Protein AF-A0A7V9EDI6-F1 (afdb_monomer_lite)

Foldseek 3Di:
DDDDDDDDLPPQPDPPRAQAWDDWDADPQQWIWTWHFNQQPQDWIFIKTARSVWRFIATQDTPDCQAQHPPHDNDQYVGKTKADKDQCCVPPRPQKIKIKIWRQHQPPDPVDGGDMDIDIGGDPDVVVGGPDTHVVPDDDDDDDDPDDDDDD

Radius of gyration: 18.35 Å; chains: 1; bounding box: 38×52×55 Å

pLDDT: mean 88.74, std 17.08, range [34.25, 98.69]

Secondary structure (DSSP, 8-state):
-----------S-SSSPPSSEEEEEE-TTSEEEEEE--TT-SSPPEEEEEETTT--EEEEEE--HHHHSTTSTT---S--EEEEEEE-HHHH-TTEEEEEEE--S--S-TT-SS-EEEEEEE-S-GGGT--B-GGG-S--------------

Sequence (152 aa):
EKGGTLELVLDGSEAPFLNKPDNMTIDRKGNLLIQEDPGNNAQLARIIAFQIDTGDRGVVAEFDRKLFRMGQPGFLTQDEESSGIIDARKLLGQGWFLFDAQVHKPSGNPETVEPGQLLALHVRKFRDVYDIDGAAGEGTGKGKGKGGRRRN

Structure (mmCIF, N/CA/C/O backbone):
data_AF-A0A7V9EDI6-F1
#
_entry.id   AF-A0A7V9EDI6-F1
#
loop_
_atom_site.group_PDB
_atom_site.id
_atom_site.type_symbol
_atom_site.label_atom_id
_atom_site.label_alt_id
_atom_site.label_comp_id
_atom_site.label_asym_id
_atom_site.label_entity_id
_atom_site.label_seq_id
_atom_site.pdbx_PDB_ins_code
_atom_site.Cartn_x
_atom_site.Cartn_y
_atom_site.Cartn_z
_atom_site.occupancy
_atom_site.B_iso_or_equiv
_atom_site.auth_seq_id
_atom_site.auth_comp_id
_atom_site.auth_asym_id
_atom_site.auth_atom_id
_atom_site.pdbx_PDB_model_num
ATOM 1 N N . GLU A 1 1 ? -14.872 27.537 22.354 1.00 59.38 1 GLU A N 1
ATOM 2 C CA . GLU A 1 1 ? -14.818 26.248 21.630 1.00 59.38 1 GLU A CA 1
ATOM 3 C C . GLU A 1 1 ? -14.114 25.220 22.509 1.00 59.38 1 GLU A C 1
ATOM 5 O O . GLU A 1 1 ? -13.257 25.616 23.291 1.00 59.38 1 GLU A O 1
ATOM 10 N N . LYS A 1 2 ? -14.499 23.939 22.453 1.00 74.75 2 LYS A N 1
ATOM 11 C CA . LYS A 1 2 ? -13.715 22.857 23.069 1.00 74.75 2 LYS A CA 1
ATOM 12 C C . LYS A 1 2 ? -12.734 22.400 21.988 1.00 74.75 2 LYS A C 1
ATOM 14 O O . LYS A 1 2 ? -13.199 21.985 20.934 1.00 74.75 2 LYS A O 1
ATOM 19 N N . GLY A 1 3 ? -11.433 22.603 22.195 1.00 88.81 3 GLY A N 1
ATOM 20 C CA . GLY A 1 3 ? -10.395 22.278 21.207 1.00 88.81 3 GLY A CA 1
ATOM 21 C C . GLY A 1 3 ? -10.306 20.781 20.873 1.00 88.81 3 GLY A C 1
ATOM 22 O O . GLY A 1 3 ? -11.145 19.990 21.300 1.00 88.81 3 GLY A O 1
ATOM 23 N N . GLY A 1 4 ? -9.277 20.394 20.116 1.00 89.06 4 GLY A N 1
ATOM 24 C CA . GLY A 1 4 ? -8.980 18.998 19.770 1.00 89.06 4 GLY A CA 1
ATOM 25 C C . GLY A 1 4 ? -7.727 18.464 20.468 1.00 89.06 4 GLY A C 1
ATOM 26 O O . GLY A 1 4 ? -6.910 19.236 20.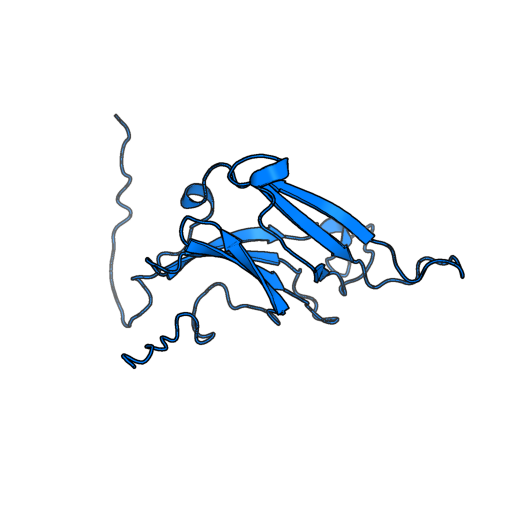967 1.00 89.06 4 GLY A O 1
ATOM 27 N N . THR A 1 5 ? -7.578 17.141 20.481 1.00 91.31 5 THR A N 1
ATOM 28 C CA . THR A 1 5 ? -6.361 16.434 20.903 1.00 91.31 5 THR A CA 1
ATOM 29 C C . THR A 1 5 ? -5.624 15.899 19.678 1.00 91.31 5 THR A C 1
ATOM 31 O O . THR A 1 5 ? -6.260 15.452 18.725 1.00 91.31 5 THR A O 1
ATOM 34 N N . LEU A 1 6 ? -4.292 15.946 19.708 1.00 91.38 6 LEU A N 1
ATOM 35 C CA . LEU A 1 6 ? -3.422 15.299 18.727 1.00 91.38 6 LEU A CA 1
ATOM 36 C C . LEU A 1 6 ? -2.669 14.170 19.429 1.00 91.38 6 LEU A C 1
ATOM 38 O O . LEU A 1 6 ? -2.149 14.374 20.524 1.00 91.38 6 LEU A O 1
ATOM 42 N N . GLU A 1 7 ? -2.614 13.010 18.789 1.00 90.94 7 GLU A N 1
ATOM 43 C CA . GLU A 1 7 ? -1.933 11.816 19.282 1.00 90.94 7 GLU A CA 1
ATOM 44 C C . GLU A 1 7 ? -1.044 11.257 18.169 1.00 90.94 7 GLU A C 1
ATOM 46 O O . GLU A 1 7 ? -1.461 11.190 17.010 1.00 90.94 7 GLU A O 1
ATOM 51 N N . LEU A 1 8 ? 0.194 10.904 18.517 1.00 91.25 8 LEU A N 1
ATOM 52 C CA . LEU A 1 8 ? 1.131 10.251 17.610 1.00 91.25 8 LEU A CA 1
ATOM 53 C C . LEU A 1 8 ? 0.900 8.741 17.685 1.00 91.25 8 LEU A C 1
ATOM 55 O O . LEU A 1 8 ? 1.055 8.160 18.753 1.00 91.25 8 LEU A O 1
ATOM 59 N N . VAL A 1 9 ? 0.534 8.129 16.559 1.00 91.25 9 VAL A N 1
ATOM 60 C CA . VAL A 1 9 ? 0.198 6.692 16.487 1.00 91.25 9 VAL A CA 1
ATOM 61 C C . VAL A 1 9 ? 1.262 5.843 15.787 1.00 91.25 9 VAL A C 1
ATOM 63 O O . VAL A 1 9 ? 1.221 4.623 15.888 1.00 91.25 9 VAL A O 1
ATOM 66 N N . LEU A 1 10 ? 2.187 6.485 15.066 1.00 92.00 10 LEU A N 1
ATOM 67 C CA . LEU A 1 10 ? 3.339 5.871 14.405 1.00 92.00 10 LEU A CA 1
ATOM 68 C C . LEU A 1 10 ? 4.504 6.862 14.452 1.00 92.00 10 LEU A C 1
ATOM 70 O O . LEU A 1 10 ? 4.377 7.965 13.913 1.00 92.00 10 LEU A O 1
ATOM 74 N N . ASP A 1 11 ? 5.616 6.488 15.080 1.00 92.44 11 ASP A N 1
ATOM 75 C CA . ASP A 1 11 ? 6.828 7.320 15.152 1.00 92.44 11 ASP A CA 1
ATOM 76 C C . ASP A 1 11 ? 7.977 6.821 14.256 1.00 92.44 11 ASP A C 1
ATOM 78 O O . ASP A 1 11 ? 8.989 7.508 14.090 1.00 92.44 11 ASP A O 1
ATOM 82 N N . GLY A 1 12 ? 7.797 5.654 13.630 1.00 91.75 12 GLY A N 1
ATOM 83 C CA . GLY A 1 12 ? 8.755 5.028 12.722 1.00 91.75 12 GLY A CA 1
ATOM 84 C C . GLY A 1 12 ? 9.684 4.018 13.398 1.00 91.75 12 GLY A C 1
ATOM 85 O O . GLY A 1 12 ? 10.488 3.382 12.712 1.00 91.75 12 GLY A O 1
ATOM 86 N N . SER A 1 13 ? 9.585 3.836 14.717 1.00 91.38 13 SER A N 1
ATOM 87 C CA . SER A 1 13 ? 10.293 2.783 15.453 1.00 91.38 13 SER A CA 1
ATOM 88 C C . SER A 1 13 ? 9.611 1.414 15.346 1.00 91.38 13 SER A C 1
ATOM 90 O O . SER A 1 13 ? 10.202 0.386 15.694 1.00 91.38 13 SER A O 1
ATOM 92 N N . GLU A 1 14 ? 8.381 1.372 14.839 1.00 91.38 14 GLU A N 1
ATOM 93 C CA . GLU A 1 14 ? 7.553 0.181 14.798 1.00 91.38 14 GLU A CA 1
ATOM 94 C C . GLU A 1 14 ? 7.836 -0.697 13.566 1.00 91.38 14 GLU A C 1
ATOM 96 O O . GLU A 1 14 ? 7.944 -0.232 12.434 1.00 91.38 14 GLU A O 1
ATOM 101 N N . ALA A 1 15 ? 7.882 -2.020 13.759 1.00 92.69 15 ALA A N 1
ATOM 102 C CA . ALA A 1 15 ? 7.881 -2.975 12.644 1.00 92.69 15 ALA A CA 1
ATOM 103 C C . ALA A 1 15 ? 6.469 -3.122 12.031 1.00 92.69 15 ALA A C 1
ATOM 105 O O . ALA A 1 15 ? 5.527 -3.138 12.808 1.00 92.69 15 ALA A O 1
ATOM 106 N N . PRO A 1 16 ? 6.281 -3.335 10.716 1.00 93.69 16 PRO A N 1
ATOM 107 C CA . PRO A 1 16 ? 7.331 -3.308 9.719 1.00 93.69 16 PRO A CA 1
ATOM 108 C C . PRO A 1 16 ? 7.801 -1.868 9.522 1.00 93.69 16 PRO A C 1
ATOM 110 O O . PRO A 1 16 ? 6.977 -0.973 9.363 1.00 93.69 16 PRO A O 1
ATOM 113 N N . PHE A 1 17 ? 9.119 -1.666 9.488 1.00 94.06 17 PHE A N 1
ATOM 114 C CA . PHE A 1 17 ? 9.674 -0.350 9.193 1.00 94.06 17 PHE A CA 1
ATOM 115 C C . PHE A 1 17 ? 9.163 0.099 7.827 1.00 94.06 17 PHE A C 1
ATOM 117 O O . PHE A 1 17 ? 9.297 -0.637 6.838 1.00 94.06 17 PHE A O 1
ATOM 124 N N . LEU A 1 18 ? 8.528 1.266 7.809 1.00 94.12 18 LEU A N 1
ATOM 125 C CA . LEU A 1 18 ? 8.007 1.863 6.592 1.00 94.12 18 LEU A CA 1
ATOM 126 C C . LEU A 1 18 ? 9.180 2.414 5.780 1.00 94.12 18 LEU A C 1
ATOM 128 O O . LEU A 1 18 ? 10.055 3.100 6.308 1.00 94.12 18 LEU A O 1
ATOM 132 N N . ASN A 1 19 ? 9.197 2.109 4.493 1.00 93.31 19 ASN A N 1
ATOM 133 C CA . ASN A 1 19 ? 10.134 2.666 3.536 1.00 93.31 19 ASN A CA 1
ATOM 134 C C . ASN A 1 19 ? 9.418 3.763 2.765 1.00 93.31 19 ASN A C 1
ATOM 136 O O . ASN A 1 19 ? 8.595 3.451 1.913 1.00 93.31 19 ASN A O 1
ATOM 140 N N . LYS A 1 20 ? 9.735 5.025 3.084 1.00 95.12 20 LYS A N 1
ATOM 141 C CA . LYS A 1 20 ? 9.180 6.206 2.403 1.00 95.12 20 LYS A CA 1
ATOM 142 C C . LYS A 1 20 ? 7.642 6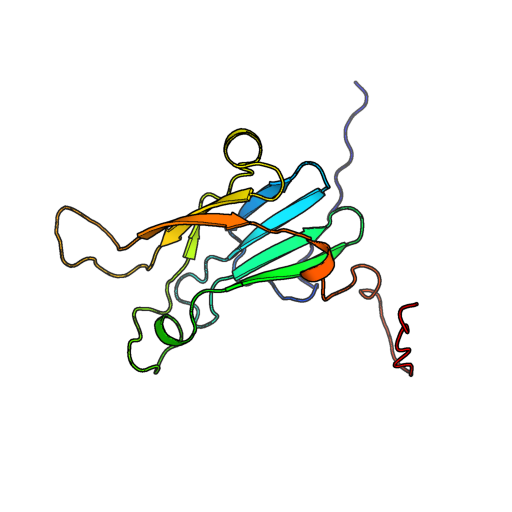.128 2.261 1.00 95.12 20 LYS A C 1
ATOM 144 O O . LYS A 1 20 ? 7.121 6.009 1.154 1.00 95.12 20 LYS A O 1
ATOM 149 N N . PRO A 1 21 ? 6.907 6.127 3.388 1.00 96.06 21 PRO A N 1
ATOM 150 C CA . PRO A 1 21 ? 5.452 6.174 3.335 1.00 96.06 21 PRO A CA 1
ATOM 151 C C . PRO A 1 21 ? 5.010 7.473 2.655 1.00 96.06 21 PRO A C 1
ATOM 153 O O . PRO A 1 21 ? 5.509 8.545 3.003 1.00 96.06 21 PRO A O 1
ATOM 156 N N . ASP A 1 22 ? 4.074 7.369 1.720 1.00 95.69 22 ASP A N 1
ATOM 157 C CA . ASP A 1 22 ? 3.545 8.513 0.980 1.00 95.69 22 ASP A CA 1
ATOM 158 C C . ASP A 1 22 ? 2.023 8.596 1.161 1.00 95.69 22 ASP A C 1
ATOM 160 O O . ASP A 1 22 ? 1.521 9.234 2.093 1.00 95.69 22 ASP A O 1
ATOM 164 N N . ASN A 1 23 ? 1.262 7.921 0.301 1.00 97.88 23 ASN A N 1
ATOM 165 C CA . ASN A 1 23 ? -0.187 8.049 0.279 1.00 97.88 23 ASN A CA 1
ATOM 166 C C . ASN A 1 23 ? -0.870 7.160 1.323 1.00 97.88 23 ASN A C 1
ATOM 168 O O . ASN A 1 23 ? -0.385 6.088 1.692 1.00 97.88 23 ASN A O 1
ATOM 172 N N . MET A 1 24 ? -2.044 7.589 1.791 1.00 97.94 24 MET A N 1
ATOM 173 C CA . MET A 1 24 ? -2.787 6.862 2.816 1.00 97.94 24 MET A CA 1
ATOM 174 C C . MET A 1 24 ? -4.304 7.037 2.704 1.00 97.94 24 MET A C 1
ATOM 176 O O . MET A 1 24 ? -4.806 8.061 2.241 1.00 97.94 24 MET A O 1
ATOM 180 N N . THR A 1 25 ? -5.049 6.054 3.207 1.00 98.50 25 THR A N 1
ATOM 181 C CA . THR A 1 25 ? -6.502 6.148 3.411 1.00 98.50 25 THR A CA 1
ATOM 182 C C . THR A 1 25 ? -6.924 5.414 4.673 1.00 98.50 25 THR A C 1
ATOM 184 O O . THR A 1 25 ? -6.158 4.630 5.223 1.00 98.50 25 THR A O 1
ATOM 187 N N . ILE A 1 26 ? -8.153 5.635 5.132 1.00 98.12 26 ILE A N 1
ATOM 188 C CA . ILE A 1 26 ? -8.706 4.948 6.299 1.00 98.12 26 ILE A CA 1
ATOM 189 C C . ILE A 1 26 ? -10.141 4.502 6.038 1.00 98.12 26 ILE A C 1
ATOM 191 O O . ILE A 1 26 ? -10.945 5.231 5.447 1.00 98.12 26 ILE A O 1
ATOM 195 N N . ASP A 1 27 ? -10.484 3.298 6.490 1.00 97.69 27 ASP A N 1
ATOM 196 C CA . ASP A 1 27 ? -11.862 2.822 6.439 1.00 97.69 27 ASP A CA 1
ATOM 197 C C . ASP A 1 27 ? -12.698 3.296 7.650 1.00 97.69 27 ASP A C 1
ATOM 199 O O . ASP A 1 27 ? -12.251 4.028 8.529 1.00 97.69 27 ASP A O 1
ATOM 203 N N . ARG A 1 28 ? -13.976 2.892 7.712 1.00 96.75 28 ARG A N 1
ATOM 204 C CA . ARG A 1 28 ? -14.876 3.257 8.833 1.00 96.75 28 ARG A CA 1
ATOM 205 C C . ARG A 1 28 ? -14.604 2.510 10.139 1.00 96.75 28 ARG A C 1
ATOM 207 O O . ARG A 1 28 ? -15.290 2.783 11.118 1.00 96.75 28 ARG A O 1
ATOM 214 N N . LYS A 1 29 ? -13.699 1.537 10.128 1.00 96.50 29 LYS A N 1
ATOM 215 C CA . LYS A 1 29 ? -13.352 0.685 11.265 1.00 96.50 29 LYS A CA 1
ATOM 216 C C . LYS A 1 29 ? -11.951 1.001 11.797 1.00 96.50 29 LYS A C 1
ATOM 218 O O . LYS A 1 29 ? -11.442 0.218 12.585 1.00 96.50 29 LYS A O 1
ATOM 223 N N . GLY A 1 30 ? -11.328 2.096 11.356 1.00 97.12 30 GLY A N 1
ATOM 224 C CA . GLY A 1 30 ? -10.008 2.506 11.832 1.00 97.12 30 GLY A CA 1
ATOM 225 C C . GLY A 1 30 ? -8.839 1.773 11.170 1.00 97.12 30 GLY A C 1
ATOM 226 O O . GLY A 1 30 ? -7.708 1.905 11.625 1.00 97.12 30 GLY A O 1
ATOM 227 N N . ASN A 1 31 ? -9.078 1.003 10.102 1.00 98.19 31 ASN A N 1
ATOM 228 C CA . ASN A 1 31 ? -7.989 0.360 9.372 1.00 98.19 31 ASN A CA 1
ATOM 229 C C . ASN A 1 31 ? -7.379 1.393 8.418 1.00 98.19 31 ASN A C 1
ATOM 231 O O . ASN A 1 31 ? -7.984 1.746 7.401 1.00 98.19 31 ASN A O 1
ATOM 235 N N . LEU A 1 32 ? -6.208 1.901 8.787 1.00 98.00 32 LEU A N 1
ATOM 236 C CA . LEU A 1 32 ? -5.387 2.798 7.993 1.00 98.00 32 LEU A CA 1
ATOM 237 C C . LEU A 1 32 ? -4.555 1.986 7.002 1.00 98.00 32 LEU A C 1
ATOM 239 O O . LEU A 1 32 ? -3.903 1.023 7.394 1.00 98.00 32 LEU A O 1
ATOM 243 N N . LEU A 1 33 ? -4.581 2.364 5.729 1.00 98.62 33 LEU A N 1
ATOM 244 C CA . LEU A 1 33 ? -3.765 1.771 4.675 1.00 98.62 33 LEU A CA 1
ATOM 245 C C . LEU A 1 33 ? -2.742 2.807 4.232 1.00 98.62 33 LEU A C 1
ATOM 247 O O . LEU A 1 33 ? -3.120 3.939 3.936 1.00 98.62 33 LEU A O 1
ATOM 251 N N . ILE A 1 34 ? -1.476 2.408 4.191 1.00 98.56 34 ILE A N 1
ATOM 252 C CA . ILE A 1 34 ? -0.325 3.261 3.887 1.00 98.56 34 ILE A CA 1
ATOM 253 C C . ILE A 1 34 ? 0.401 2.662 2.685 1.00 98.56 34 ILE A C 1
ATOM 255 O O . ILE A 1 34 ? 0.709 1.469 2.692 1.00 98.56 34 ILE A O 1
ATOM 259 N N . GLN A 1 35 ? 0.646 3.477 1.666 1.00 98.56 35 GLN A N 1
ATOM 260 C CA . GLN A 1 35 ? 1.401 3.127 0.468 1.00 98.56 35 GLN A CA 1
ATOM 261 C C . GLN A 1 35 ? 2.851 3.587 0.628 1.00 98.56 35 GLN A C 1
ATOM 263 O O . GLN A 1 35 ? 3.114 4.660 1.172 1.00 98.56 35 GLN A O 1
ATOM 268 N N . GLU A 1 36 ? 3.784 2.762 0.170 1.00 97.81 36 GLU A N 1
ATOM 269 C CA . GLU A 1 36 ? 5.204 3.107 0.087 1.00 97.81 36 GLU A CA 1
ATOM 270 C C . GLU A 1 36 ? 5.560 3.568 -1.331 1.00 97.81 36 GLU A C 1
ATOM 272 O O . GLU A 1 36 ? 5.149 2.921 -2.297 1.00 97.81 36 GLU A O 1
ATOM 277 N N . ASP A 1 37 ? 6.361 4.632 -1.425 1.00 95.50 37 ASP A N 1
ATOM 278 C CA . ASP A 1 37 ? 7.068 5.058 -2.640 1.00 95.50 37 ASP A CA 1
ATOM 279 C C . ASP A 1 37 ? 8.570 4.793 -2.431 1.00 95.50 37 ASP A C 1
ATOM 281 O O . ASP A 1 37 ? 9.262 5.562 -1.755 1.00 95.50 37 ASP A O 1
ATOM 285 N N . PRO A 1 38 ? 9.134 3.699 -2.966 1.00 90.31 38 PRO A N 1
ATOM 286 C CA . PRO A 1 38 ? 10.533 3.378 -2.754 1.00 90.31 38 PRO A CA 1
ATOM 287 C C . PRO A 1 38 ? 11.473 4.428 -3.353 1.00 90.31 38 PRO A C 1
ATOM 289 O O . PRO A 1 38 ? 12.617 4.505 -2.888 1.00 90.31 38 PRO A O 1
ATOM 292 N N . GLY A 1 39 ? 11.047 5.249 -4.318 1.00 90.94 39 GLY A N 1
ATOM 293 C CA . GLY A 1 39 ? 11.847 6.261 -5.005 1.00 90.94 39 GLY A CA 1
ATOM 294 C C . GLY A 1 39 ? 13.251 5.754 -5.328 1.00 90.94 39 GLY A C 1
ATOM 295 O O . GLY A 1 39 ? 14.239 6.223 -4.741 1.00 90.94 39 GLY A O 1
ATOM 296 N N . ASN A 1 40 ? 13.313 4.727 -6.173 1.00 91.12 40 ASN A N 1
ATOM 297 C CA . ASN A 1 40 ? 14.507 4.009 -6.613 1.00 91.12 40 ASN A CA 1
ATOM 298 C C . ASN A 1 40 ? 15.300 3.280 -5.495 1.00 91.12 40 ASN A C 1
ATOM 300 O O . ASN A 1 40 ? 16.500 3.021 -5.637 1.00 91.12 40 ASN A O 1
ATOM 304 N N . ASN A 1 41 ? 14.662 2.944 -4.368 1.00 92.62 41 ASN A N 1
ATOM 305 C CA . ASN A 1 41 ? 15.205 2.036 -3.347 1.00 92.62 41 ASN A CA 1
ATOM 306 C C . ASN A 1 41 ? 14.899 0.574 -3.722 1.00 92.62 41 ASN A C 1
ATOM 308 O O . ASN A 1 41 ? 13.792 0.253 -4.115 1.00 92.62 41 ASN A O 1
ATOM 312 N N . ALA A 1 42 ? 15.853 -0.342 -3.536 1.00 92.38 42 ALA A N 1
ATOM 313 C CA . ALA A 1 42 ? 15.710 -1.755 -3.906 1.00 92.38 42 ALA A CA 1
ATOM 314 C C . ALA A 1 42 ? 14.705 -2.563 -3.049 1.00 92.38 42 ALA A C 1
ATOM 316 O O . ALA A 1 42 ? 14.505 -3.757 -3.299 1.00 92.38 42 ALA A O 1
ATOM 317 N N . GLN A 1 43 ? 14.128 -1.966 -2.002 1.00 94.44 43 GLN A N 1
ATOM 318 C CA . GLN A 1 43 ? 13.031 -2.571 -1.252 1.00 94.44 43 GLN A CA 1
ATOM 319 C C . GLN A 1 43 ? 11.727 -2.450 -2.041 1.00 94.44 43 GLN A C 1
ATOM 321 O O . GLN A 1 43 ? 11.349 -1.355 -2.431 1.00 94.44 43 GLN A O 1
ATOM 326 N N . LEU A 1 44 ? 11.012 -3.569 -2.169 1.00 97.00 44 LEU A N 1
ATOM 327 C CA . LEU A 1 44 ? 9.721 -3.603 -2.847 1.00 97.00 44 LEU A CA 1
ATOM 328 C C . LEU A 1 44 ? 8.684 -2.733 -2.149 1.00 97.00 44 LEU A C 1
ATOM 330 O O . LEU A 1 44 ? 8.525 -2.833 -0.926 1.00 97.00 44 LEU A O 1
ATOM 334 N N . ALA A 1 45 ? 7.946 -1.962 -2.942 1.00 97.44 45 ALA A N 1
ATOM 335 C CA . ALA A 1 45 ? 6.823 -1.171 -2.464 1.00 97.44 45 ALA A CA 1
ATOM 336 C C . ALA A 1 45 ? 5.693 -2.061 -1.921 1.00 97.44 45 ALA A C 1
ATOM 338 O O . ALA A 1 45 ? 5.366 -3.124 -2.474 1.00 97.44 45 ALA A O 1
ATOM 339 N N . ARG A 1 46 ? 5.073 -1.617 -0.824 1.00 98.31 46 ARG A N 1
ATOM 340 C CA . ARG A 1 46 ? 3.995 -2.332 -0.131 1.00 98.31 46 ARG A CA 1
ATOM 341 C C . ARG A 1 46 ? 2.809 -1.422 0.148 1.00 98.31 46 ARG A C 1
ATOM 343 O O . ARG A 1 46 ? 2.929 -0.203 0.211 1.00 98.31 46 ARG A O 1
ATOM 350 N N . ILE A 1 47 ? 1.674 -2.064 0.413 1.00 98.62 47 ILE A N 1
ATOM 351 C CA . ILE A 1 47 ? 0.537 -1.460 1.109 1.00 98.62 47 ILE A CA 1
ATOM 352 C C . ILE A 1 47 ? 0.471 -2.081 2.502 1.00 98.62 47 ILE A C 1
ATOM 354 O O . ILE A 1 47 ? 0.280 -3.293 2.638 1.00 98.62 47 ILE A O 1
ATOM 358 N N . ILE A 1 48 ? 0.628 -1.262 3.535 1.00 98.50 48 ILE A N 1
ATOM 359 C CA . ILE A 1 48 ? 0.617 -1.671 4.941 1.00 98.50 48 ILE A CA 1
ATOM 360 C C . ILE A 1 48 ? -0.742 -1.316 5.534 1.00 98.50 48 ILE A C 1
ATOM 362 O O . ILE A 1 48 ? -1.241 -0.220 5.302 1.00 98.50 48 ILE A O 1
ATOM 366 N N . ALA A 1 49 ? -1.337 -2.224 6.309 1.00 98.44 49 ALA A N 1
ATOM 367 C CA . ALA A 1 49 ? -2.484 -1.913 7.151 1.00 98.44 49 ALA A CA 1
ATOM 368 C C . ALA A 1 49 ? -2.036 -1.677 8.594 1.00 98.44 49 ALA A C 1
ATOM 370 O O . ALA A 1 49 ? -1.245 -2.452 9.126 1.00 98.44 49 ALA A O 1
ATOM 371 N N . PHE A 1 50 ? -2.609 -0.662 9.230 1.00 98.00 50 PHE A N 1
ATOM 372 C CA . PHE A 1 50 ? -2.429 -0.296 10.631 1.00 98.00 50 PHE A CA 1
ATOM 373 C C . PHE A 1 50 ? -3.799 -0.042 11.263 1.00 98.00 50 PHE A C 1
ATOM 375 O O . PHE A 1 50 ? -4.627 0.655 10.679 1.00 98.00 50 PHE A O 1
ATOM 382 N N . GLN A 1 51 ? -4.074 -0.620 12.426 1.00 97.81 51 GLN A N 1
ATOM 383 C CA . GLN A 1 51 ? -5.303 -0.372 13.168 1.00 97.81 51 GLN A CA 1
ATOM 384 C C . GLN A 1 51 ? -5.056 0.696 14.232 1.00 97.81 51 GLN A C 1
ATOM 386 O O . GLN A 1 51 ? -4.302 0.469 15.174 1.00 97.81 51 GLN A O 1
ATOM 391 N N . ILE A 1 52 ? -5.718 1.844 14.089 1.00 95.81 52 ILE A N 1
ATOM 392 C CA . ILE A 1 52 ? -5.503 3.017 14.945 1.00 95.81 52 ILE A CA 1
ATOM 393 C C . ILE A 1 52 ? -5.843 2.781 16.423 1.00 95.81 52 ILE A C 1
ATOM 395 O O . ILE A 1 52 ? -5.231 3.409 17.276 1.00 95.81 52 ILE A O 1
ATOM 399 N N . ASP A 1 53 ? -6.775 1.873 16.731 1.00 94.00 53 ASP A N 1
ATOM 400 C CA . ASP A 1 53 ? -7.198 1.628 18.118 1.00 94.00 53 ASP A CA 1
ATOM 401 C C . ASP A 1 53 ? -6.251 0.679 18.870 1.00 94.00 53 ASP A C 1
ATOM 403 O O . ASP A 1 53 ? -6.110 0.770 20.089 1.00 94.00 53 ASP A O 1
ATOM 407 N N . THR A 1 54 ? -5.648 -0.285 18.167 1.00 94.75 54 THR A N 1
ATOM 408 C CA . THR A 1 54 ? -4.866 -1.371 18.789 1.00 94.75 54 THR A CA 1
ATOM 409 C C . THR A 1 54 ? -3.380 -1.309 18.479 1.00 94.75 54 THR A C 1
ATOM 411 O O . THR A 1 54 ? -2.599 -1.953 19.174 1.00 94.75 54 THR A O 1
ATOM 414 N N . GLY A 1 55 ? -2.987 -0.565 17.445 1.00 95.44 55 GLY A N 1
ATOM 415 C CA . GLY A 1 55 ? -1.637 -0.551 16.890 1.00 95.44 55 GLY A CA 1
ATOM 416 C C . GLY A 1 55 ? -1.274 -1.808 16.088 1.00 95.44 55 GLY A C 1
ATOM 417 O O . GLY A 1 55 ? -0.120 -1.954 15.670 1.00 95.44 55 GLY A O 1
ATOM 418 N N . ASP A 1 56 ? -2.223 -2.730 15.888 1.00 97.25 56 ASP A N 1
ATOM 419 C CA . ASP A 1 56 ? -1.993 -3.954 15.122 1.00 97.25 56 ASP A CA 1
ATOM 420 C C . ASP A 1 56 ? -1.741 -3.620 13.654 1.00 97.25 56 ASP A C 1
ATOM 422 O O . ASP A 1 56 ? -2.387 -2.741 13.076 1.00 97.25 56 ASP A O 1
ATOM 426 N N . ARG A 1 57 ? -0.795 -4.317 13.030 1.00 97.75 57 ARG A N 1
ATOM 427 C CA . ARG A 1 57 ? -0.357 -3.986 11.673 1.00 97.75 57 ARG A CA 1
ATOM 428 C C . ARG A 1 57 ? 0.201 -5.176 10.915 1.00 97.75 57 ARG A C 1
ATOM 430 O O . ARG A 1 57 ? 0.507 -6.209 11.502 1.00 97.75 57 ARG A O 1
ATOM 437 N N . GLY A 1 58 ? 0.268 -5.029 9.597 1.00 98.12 58 GLY A N 1
ATOM 438 C CA . GLY A 1 58 ? 0.749 -6.065 8.686 1.00 98.12 58 GLY A CA 1
ATOM 439 C C . GLY A 1 58 ? 0.722 -5.622 7.22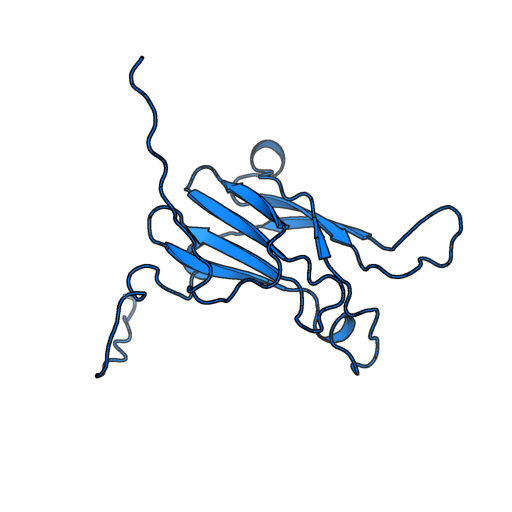4 1.00 98.12 58 GLY A C 1
ATOM 440 O O . GLY A 1 58 ? 0.160 -4.581 6.879 1.00 98.12 58 GLY A O 1
ATOM 441 N N . VAL A 1 59 ? 1.343 -6.411 6.348 1.00 98.31 59 VAL A N 1
ATOM 442 C CA . VAL A 1 59 ? 1.415 -6.122 4.905 1.00 98.31 59 VAL A CA 1
ATOM 443 C C . VAL A 1 59 ? 0.180 -6.676 4.195 1.00 98.31 59 VAL A C 1
ATOM 445 O O . VAL A 1 59 ? -0.094 -7.872 4.249 1.00 98.31 59 VAL A O 1
ATOM 448 N N . VAL A 1 60 ? -0.557 -5.811 3.497 1.00 98.00 60 VAL A N 1
ATOM 449 C CA . VAL A 1 60 ? -1.766 -6.175 2.740 1.00 98.00 60 VAL A CA 1
ATOM 450 C C . VAL A 1 60 ? -1.424 -6.617 1.318 1.00 98.00 60 VAL A C 1
ATOM 452 O O . VAL A 1 60 ? -2.020 -7.562 0.800 1.00 98.00 60 VAL A O 1
ATOM 455 N N . ALA A 1 61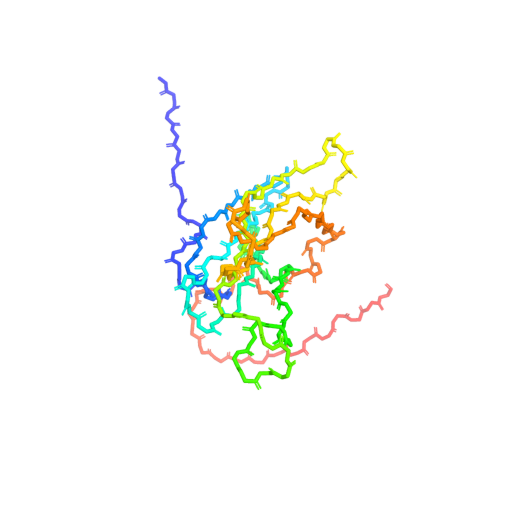 ? -0.488 -5.916 0.680 1.00 97.88 61 ALA A N 1
ATOM 456 C CA . ALA A 1 61 ? -0.039 -6.176 -0.682 1.00 97.88 61 ALA A CA 1
ATOM 457 C C . ALA A 1 61 ? 1.434 -5.769 -0.847 1.00 97.88 61 ALA A C 1
ATOM 459 O O . ALA A 1 61 ? 1.918 -4.884 -0.146 1.00 97.88 61 ALA A O 1
ATOM 460 N N . GLU A 1 62 ? 2.127 -6.414 -1.781 1.00 97.94 62 GLU A N 1
ATOM 461 C CA . GLU A 1 62 ? 3.510 -6.135 -2.189 1.00 97.94 62 GLU A CA 1
ATOM 462 C C . GLU A 1 62 ? 3.583 -6.299 -3.714 1.00 97.94 62 GLU A C 1
ATOM 464 O O . GLU A 1 62 ? 2.887 -7.154 -4.276 1.00 97.94 62 GLU A O 1
ATOM 469 N N . PHE A 1 63 ? 4.414 -5.500 -4.383 1.00 97.44 63 PHE A N 1
ATOM 470 C CA . PHE A 1 63 ? 4.697 -5.682 -5.807 1.00 97.44 63 PHE A CA 1
ATOM 471 C C . PHE A 1 63 ? 5.364 -7.040 -6.100 1.00 97.44 63 PHE A C 1
ATOM 473 O O . PHE A 1 63 ? 6.075 -7.611 -5.271 1.00 97.44 63 PHE A O 1
ATOM 480 N N . ASP A 1 64 ? 5.134 -7.599 -7.297 1.00 96.81 64 ASP A N 1
ATOM 481 C CA . ASP A 1 64 ? 5.654 -8.929 -7.647 1.00 96.81 64 ASP A CA 1
ATOM 482 C C . ASP A 1 64 ? 7.189 -8.932 -7.703 1.00 96.81 64 ASP A C 1
ATOM 484 O O . ASP A 1 64 ? 7.812 -8.404 -8.626 1.00 96.81 64 ASP A O 1
ATOM 488 N N . ARG A 1 65 ? 7.802 -9.637 -6.749 1.00 96.88 65 ARG A N 1
ATOM 489 C CA . ARG A 1 65 ? 9.248 -9.890 -6.676 1.00 96.88 65 ARG A CA 1
ATOM 490 C C . ARG A 1 65 ? 9.878 -10.252 -8.015 1.00 96.88 65 ARG A C 1
ATOM 492 O O . ARG A 1 65 ? 10.996 -9.827 -8.270 1.00 96.88 65 ARG A O 1
ATOM 499 N N . LYS A 1 66 ? 9.216 -11.045 -8.858 1.00 97.12 66 LYS A N 1
ATOM 500 C CA . LYS A 1 66 ? 9.782 -11.486 -10.145 1.00 97.12 66 LYS A CA 1
ATOM 501 C C . LYS A 1 66 ? 9.964 -10.339 -11.136 1.00 97.12 66 LYS A C 1
ATOM 503 O O . LYS A 1 66 ? 10.832 -10.423 -11.997 1.00 97.12 66 LYS A O 1
ATOM 508 N N . LEU A 1 67 ? 9.151 -9.296 -11.011 1.00 96.12 67 LEU A N 1
ATOM 509 C CA . LEU A 1 67 ? 9.154 -8.138 -11.894 1.00 96.12 67 LEU A CA 1
ATOM 510 C C . LEU A 1 67 ? 9.942 -6.967 -11.301 1.00 96.12 67 LEU A C 1
ATOM 512 O O . LEU A 1 67 ? 10.541 -6.215 -12.059 1.00 96.12 67 LEU A O 1
ATOM 516 N N . PHE A 1 68 ? 9.983 -6.837 -9.973 1.00 96.62 68 PHE A N 1
ATOM 517 C CA . PHE A 1 68 ? 10.464 -5.613 -9.319 1.00 96.62 68 PHE A CA 1
ATOM 518 C C . PHE A 1 68 ? 11.716 -5.795 -8.451 1.00 96.62 68 PHE A C 1
ATOM 520 O O . PHE A 1 68 ? 12.343 -4.839 -8.009 1.00 96.62 68 PHE A O 1
ATOM 527 N N . ARG A 1 69 ? 12.178 -7.037 -8.253 1.00 95.81 69 ARG A N 1
ATOM 528 C CA . ARG A 1 69 ? 13.470 -7.288 -7.601 1.00 95.81 69 ARG A CA 1
ATOM 529 C C . ARG A 1 69 ? 14.593 -7.318 -8.633 1.00 95.81 69 ARG A C 1
ATOM 531 O O . ARG A 1 69 ? 14.589 -8.159 -9.536 1.00 95.81 69 ARG A O 1
ATOM 538 N N . MET A 1 70 ? 15.609 -6.476 -8.437 1.00 94.50 70 MET A N 1
ATOM 539 C CA . MET A 1 70 ? 16.796 -6.450 -9.297 1.00 94.50 70 MET A CA 1
ATOM 540 C C . MET A 1 70 ? 17.412 -7.853 -9.458 1.00 94.50 70 MET A C 1
ATOM 542 O O . MET A 1 70 ? 17.557 -8.614 -8.495 1.00 94.50 70 MET A O 1
ATOM 546 N N . GLY A 1 71 ? 17.772 -8.193 -10.697 1.00 94.69 71 GLY A N 1
ATOM 547 C CA . GLY A 1 71 ? 18.412 -9.463 -11.051 1.00 94.69 71 GLY A CA 1
ATOM 548 C C . GLY A 1 71 ? 17.453 -10.629 -11.314 1.00 94.69 71 GLY A C 1
ATOM 549 O O . GLY A 1 71 ? 17.922 -11.727 -11.610 1.00 94.69 71 GLY A O 1
ATOM 550 N N . GLN A 1 72 ? 16.133 -10.432 -11.228 1.00 96.44 72 GLN A N 1
ATOM 551 C CA . GLN A 1 72 ? 15.169 -11.457 -11.636 1.00 96.44 72 GLN A CA 1
ATOM 552 C C . GLN A 1 72 ? 15.013 -11.532 -13.165 1.00 96.44 72 GLN A C 1
ATOM 554 O O . GLN A 1 72 ? 15.050 -10.502 -13.846 1.00 96.44 72 GLN A O 1
ATOM 559 N N . PRO A 1 73 ? 14.789 -12.732 -13.735 1.00 93.75 73 PRO A N 1
ATOM 560 C CA . PRO A 1 73 ? 14.351 -12.855 -15.120 1.00 93.75 73 PRO A CA 1
ATOM 561 C C . PRO A 1 73 ? 13.010 -12.134 -15.309 1.00 93.75 73 PRO A C 1
ATOM 563 O O . PRO A 1 73 ? 12.021 -12.505 -14.682 1.00 93.75 73 PRO A O 1
ATOM 566 N N . GLY A 1 74 ? 12.974 -11.117 -16.173 1.00 91.69 74 GLY A N 1
ATOM 567 C CA . GLY A 1 74 ? 11.780 -10.287 -16.380 1.00 91.69 74 GLY A CA 1
ATOM 568 C C . GLY A 1 74 ? 11.708 -9.028 -15.511 1.00 91.69 74 GLY A C 1
ATOM 569 O O . GLY A 1 74 ? 10.662 -8.387 -15.492 1.00 91.69 74 GLY A O 1
ATOM 570 N N . PHE A 1 75 ? 12.805 -8.661 -14.837 1.00 95.75 75 PHE A N 1
ATOM 571 C CA . PHE A 1 75 ? 12.927 -7.393 -14.116 1.00 95.75 75 PHE A CA 1
ATOM 572 C C . PHE A 1 75 ? 12.519 -6.194 -14.990 1.00 95.75 75 PHE A C 1
ATOM 574 O O . PHE A 1 75 ? 13.007 -6.028 -16.113 1.00 95.75 75 PHE A O 1
ATOM 581 N N . LEU A 1 76 ? 11.618 -5.365 -14.464 1.00 94.31 76 LEU A N 1
ATOM 582 C CA . LEU A 1 76 ? 11.099 -4.165 -15.108 1.00 94.31 76 LEU A CA 1
ATOM 583 C C . LEU A 1 76 ? 11.838 -2.922 -14.619 1.00 94.31 76 LEU A C 1
ATOM 585 O O . LEU A 1 76 ? 12.441 -2.224 -15.434 1.00 94.31 76 LEU A O 1
ATOM 589 N N . THR A 1 77 ? 11.772 -2.672 -13.315 1.00 94.44 77 THR A N 1
ATOM 590 C CA . THR A 1 77 ? 12.414 -1.573 -12.587 1.00 94.44 77 THR A CA 1
ATOM 591 C C . THR A 1 77 ? 12.452 -1.926 -11.095 1.00 94.44 77 THR A C 1
ATOM 593 O O . THR A 1 77 ? 11.834 -2.909 -10.695 1.00 94.44 77 THR A O 1
ATOM 596 N N . GLN A 1 78 ? 13.151 -1.125 -10.296 1.00 95.06 78 GLN A N 1
ATOM 597 C CA . GLN A 1 78 ? 13.068 -1.112 -8.824 1.00 95.06 78 GLN A CA 1
ATOM 598 C C . GLN A 1 78 ? 12.396 0.171 -8.302 1.00 95.06 78 GLN A C 1
ATOM 600 O O . GLN A 1 78 ? 12.583 0.567 -7.155 1.00 95.06 78 GLN A O 1
ATOM 605 N N . ASP A 1 79 ? 11.767 0.899 -9.218 1.00 93.94 79 ASP A N 1
ATOM 606 C CA . ASP A 1 79 ? 11.129 2.186 -8.995 1.00 93.94 79 ASP A CA 1
ATOM 607 C C . ASP A 1 79 ? 9.628 2.023 -9.260 1.00 93.94 79 ASP A C 1
ATOM 609 O O . ASP A 1 79 ? 9.034 2.642 -10.133 1.00 93.94 79 ASP A O 1
ATOM 613 N N . GLU A 1 80 ? 9.035 1.023 -8.617 1.00 95.50 80 GLU A N 1
ATOM 614 C CA . GLU A 1 80 ? 7.598 0.797 -8.633 1.00 95.50 80 GLU A CA 1
ATOM 615 C C . GLU A 1 80 ? 6.936 1.427 -7.422 1.00 95.50 80 GLU A C 1
ATOM 617 O O . GLU A 1 80 ? 7.440 1.310 -6.312 1.00 95.50 80 GLU A O 1
ATOM 622 N N . GLU A 1 81 ? 5.770 2.027 -7.610 1.00 95.31 81 GLU A N 1
ATOM 623 C CA . GLU A 1 81 ? 5.022 2.623 -6.512 1.00 95.31 81 GLU A CA 1
ATOM 624 C C . GLU A 1 81 ? 3.524 2.412 -6.679 1.00 95.31 81 GLU A C 1
ATOM 626 O O . GLU A 1 81 ? 3.013 2.105 -7.761 1.00 95.31 81 GLU A O 1
ATOM 631 N N . SER A 1 82 ? 2.799 2.564 -5.577 1.00 97.00 82 SER A N 1
ATOM 632 C CA . SER A 1 82 ? 1.348 2.669 -5.623 1.00 97.00 82 SER A CA 1
ATOM 633 C C . SER A 1 82 ? 0.922 4.022 -5.085 1.00 97.00 82 SER A C 1
ATOM 635 O O . SER A 1 82 ? 1.428 4.438 -4.047 1.00 97.00 82 SER A O 1
ATOM 637 N N . SER A 1 83 ? -0.055 4.648 -5.733 1.00 96.38 83 SER A N 1
ATOM 638 C CA . SER A 1 83 ? -0.521 5.988 -5.394 1.00 96.38 83 SER A CA 1
ATOM 639 C C . SER A 1 83 ? -2.049 6.038 -5.246 1.00 96.38 83 SER A C 1
ATOM 641 O O . SER A 1 83 ? -2.766 5.074 -5.545 1.00 96.38 83 SER A O 1
ATOM 643 N N . GLY A 1 84 ? -2.556 7.133 -4.676 1.00 96.56 84 GLY A N 1
ATOM 644 C CA . GLY A 1 84 ? -3.966 7.512 -4.761 1.00 96.56 84 GLY A CA 1
ATOM 645 C C . GLY A 1 84 ? -4.978 6.540 -4.138 1.00 96.56 84 GLY A C 1
ATOM 646 O O . GLY A 1 84 ? -6.071 6.379 -4.686 1.00 96.56 84 GLY A O 1
ATOM 647 N N . ILE A 1 85 ? -4.665 5.884 -3.014 1.00 98.56 85 ILE A N 1
ATOM 648 C CA . ILE A 1 85 ? -5.589 4.918 -2.401 1.00 98.56 85 ILE A CA 1
ATOM 649 C C . ILE A 1 85 ? -6.848 5.557 -1.785 1.00 98.56 85 ILE A C 1
ATOM 651 O O . ILE A 1 85 ? -6.787 6.515 -1.015 1.00 98.56 85 ILE A O 1
ATOM 655 N N . ILE A 1 86 ? -8.019 4.979 -2.075 1.00 98.50 86 ILE A N 1
ATOM 656 C CA . ILE A 1 86 ? -9.323 5.415 -1.550 1.00 98.50 86 ILE A CA 1
ATOM 657 C C . ILE A 1 86 ? -10.181 4.245 -1.049 1.00 98.50 86 ILE A C 1
ATOM 659 O O . ILE A 1 86 ? -10.194 3.165 -1.640 1.00 98.50 86 ILE A O 1
ATOM 663 N N . ASP A 1 87 ? -10.976 4.474 0.006 1.00 98.38 87 ASP A N 1
ATOM 664 C CA . ASP A 1 87 ? -12.046 3.555 0.431 1.00 98.38 87 ASP A CA 1
ATOM 665 C C . ASP A 1 87 ? -13.198 3.557 -0.593 1.00 98.38 87 ASP A C 1
ATOM 667 O O . ASP A 1 87 ? -13.990 4.503 -0.692 1.00 98.38 87 ASP A O 1
ATOM 671 N N . ALA A 1 88 ? -13.321 2.454 -1.333 1.00 98.38 88 ALA A N 1
ATOM 672 C CA . ALA A 1 88 ? -14.283 2.272 -2.413 1.00 98.38 88 ALA A CA 1
ATOM 673 C C . ALA A 1 88 ? -15.597 1.617 -1.955 1.00 98.38 88 ALA A C 1
ATOM 675 O O . ALA A 1 88 ? -16.405 1.190 -2.788 1.00 98.38 88 ALA A O 1
ATOM 676 N N . ARG A 1 89 ? -15.881 1.562 -0.645 1.00 97.75 89 ARG A N 1
ATOM 677 C CA . ARG A 1 89 ? -17.041 0.827 -0.106 1.00 97.75 89 ARG A CA 1
ATOM 678 C C . ARG A 1 89 ? -18.393 1.194 -0.690 1.00 97.75 89 ARG A C 1
ATOM 680 O O . ARG A 1 89 ? -19.285 0.353 -0.734 1.00 97.75 89 ARG A O 1
ATOM 687 N N . LYS A 1 90 ? -18.572 2.457 -1.086 1.00 97.62 90 LYS A N 1
ATOM 688 C CA . LYS A 1 90 ? -19.845 2.946 -1.629 1.00 97.62 90 LYS A CA 1
ATOM 689 C C . LYS A 1 90 ? -20.105 2.422 -3.042 1.00 97.62 90 LYS A C 1
ATOM 691 O O . LYS A 1 90 ? -21.255 2.413 -3.459 1.00 97.62 90 LYS A O 1
ATOM 696 N N . LEU A 1 91 ? -19.052 2.015 -3.751 1.00 97.81 91 LEU A N 1
ATOM 697 C CA . LEU A 1 91 ? -19.110 1.536 -5.128 1.00 97.81 91 LEU A CA 1
ATOM 698 C C . LEU A 1 91 ? -18.993 0.009 -5.196 1.00 97.81 91 LEU A C 1
ATOM 700 O O . LEU A 1 91 ? -19.768 -0.625 -5.900 1.00 97.81 91 LEU A O 1
ATOM 704 N N . LEU A 1 92 ? -18.047 -0.576 -4.452 1.00 98.19 92 LEU A N 1
ATOM 705 C CA . LEU A 1 92 ? -17.676 -1.994 -4.568 1.00 98.19 92 LEU A CA 1
ATOM 706 C C . LEU A 1 92 ? -18.045 -2.843 -3.337 1.00 98.19 92 LEU A C 1
ATOM 708 O O . LEU A 1 92 ? -18.002 -4.070 -3.394 1.00 98.19 92 LEU A O 1
ATOM 712 N N . GLY A 1 93 ? -18.455 -2.211 -2.234 1.00 98.00 93 GLY A N 1
ATOM 713 C CA . GLY A 1 93 ? -18.791 -2.877 -0.971 1.00 98.00 93 GLY A CA 1
ATOM 714 C C . GLY A 1 93 ? -17.677 -2.80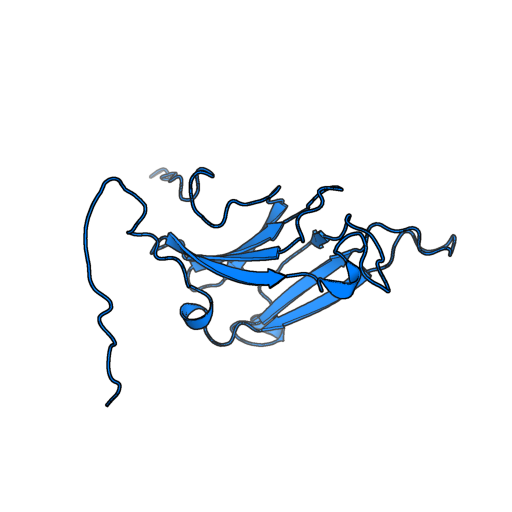9 0.080 1.00 98.00 93 GLY A C 1
ATOM 715 O O . GLY A 1 93 ? -16.557 -2.387 -0.184 1.00 98.00 93 GLY A O 1
ATOM 716 N N . GLN A 1 94 ? -17.989 -3.193 1.319 1.00 96.75 94 GLN A N 1
ATOM 717 C CA . GLN A 1 94 ? -17.053 -3.074 2.447 1.00 96.75 94 GLN A CA 1
ATOM 718 C C . GLN A 1 94 ? -15.735 -3.825 2.194 1.00 96.75 94 GLN A C 1
ATOM 720 O O . GLN A 1 94 ? -15.755 -4.942 1.687 1.00 96.75 94 GLN A O 1
ATOM 725 N N . GLY A 1 95 ? -14.613 -3.226 2.604 1.00 97.44 95 GLY A N 1
ATOM 726 C CA . GLY A 1 95 ? -13.277 -3.815 2.467 1.00 97.44 95 GLY A CA 1
ATOM 727 C C . GLY A 1 95 ? -12.638 -3.635 1.088 1.00 97.44 95 GLY A C 1
ATOM 728 O O . GLY A 1 95 ? -11.526 -4.119 0.888 1.00 97.44 95 GLY A O 1
ATOM 729 N N . TRP A 1 96 ? -13.313 -2.968 0.149 1.00 98.56 96 TRP A N 1
ATOM 730 C CA . TRP A 1 96 ? -12.752 -2.633 -1.157 1.00 98.56 96 TRP A CA 1
ATOM 731 C C . TRP A 1 96 ? -12.072 -1.268 -1.164 1.00 98.56 96 TRP A C 1
ATOM 733 O O . TRP A 1 96 ? -12.632 -0.280 -0.688 1.00 98.56 96 TRP A O 1
ATOM 743 N N . PHE A 1 97 ? -10.912 -1.222 -1.805 1.00 98.69 97 PHE A N 1
ATOM 744 C CA . PHE A 1 97 ? -10.107 -0.032 -2.033 1.00 98.69 97 PHE A CA 1
ATOM 745 C C . PHE A 1 97 ? -9.738 0.063 -3.511 1.00 98.69 97 PHE A C 1
ATOM 747 O O . PHE A 1 97 ? -9.588 -0.963 -4.180 1.00 98.69 97 PHE A O 1
ATOM 754 N N . LEU A 1 98 ? -9.604 1.287 -4.009 1.00 98.69 98 LEU A N 1
ATOM 755 C CA . LEU A 1 98 ? -9.070 1.576 -5.340 1.00 98.69 98 LEU A CA 1
ATOM 756 C C . LEU A 1 98 ? -7.790 2.382 -5.187 1.00 98.69 98 LEU A C 1
ATOM 758 O O . LEU A 1 98 ? -7.727 3.232 -4.306 1.00 98.69 98 LEU A O 1
ATOM 762 N N . PHE A 1 99 ? -6.802 2.098 -6.023 1.00 98.50 99 PHE A N 1
ATOM 763 C CA . PHE A 1 99 ? -5.512 2.784 -6.054 1.00 98.50 99 PHE A CA 1
ATOM 764 C C . PHE A 1 99 ? -4.861 2.554 -7.416 1.00 98.50 99 PHE A C 1
ATOM 766 O O . PHE A 1 99 ? -5.251 1.625 -8.133 1.00 98.50 99 PHE A O 1
ATOM 773 N N . ASP A 1 100 ? -3.881 3.367 -7.780 1.00 97.44 100 ASP A N 1
ATOM 774 C CA . ASP A 1 100 ? -3.083 3.134 -8.976 1.00 97.44 100 ASP A CA 1
ATOM 775 C C . ASP A 1 100 ? -1.712 2.543 -8.634 1.00 97.44 100 ASP A C 1
ATOM 777 O O . ASP A 1 100 ? -1.180 2.739 -7.545 1.00 97.44 100 ASP A O 1
ATOM 781 N N . ALA A 1 101 ? -1.172 1.749 -9.553 1.00 96.56 101 ALA A N 1
ATOM 782 C CA . ALA A 1 101 ? 0.188 1.231 -9.502 1.00 96.56 101 ALA A CA 1
ATOM 783 C C . ALA A 1 101 ? 0.972 1.776 -10.694 1.00 96.56 101 ALA A C 1
ATOM 785 O O . ALA A 1 101 ? 0.488 1.689 -11.826 1.00 96.56 101 ALA A O 1
ATOM 786 N N . GLN A 1 102 ? 2.174 2.279 -10.439 1.00 94.81 102 GLN A N 1
ATOM 787 C CA . GLN A 1 102 ? 3.085 2.908 -11.392 1.00 94.81 102 GLN A CA 1
ATOM 788 C C . GLN A 1 102 ? 4.428 2.165 -11.380 1.00 94.81 102 GLN A C 1
ATOM 790 O O . GLN A 1 102 ? 4.811 1.549 -10.388 1.00 94.81 102 GLN A O 1
ATOM 795 N N . VAL A 1 103 ? 5.115 2.135 -12.523 1.00 94.25 103 VAL A N 1
ATOM 796 C CA . VAL A 1 103 ? 6.292 1.269 -12.760 1.00 94.25 103 VAL A CA 1
ATOM 797 C C . VAL A 1 103 ? 7.551 2.088 -13.079 1.00 94.25 103 VAL A C 1
ATOM 799 O O . VAL A 1 103 ? 8.472 1.522 -13.652 1.00 94.25 103 VAL A O 1
ATOM 802 N N . HIS A 1 104 ? 7.571 3.401 -12.811 1.00 91.38 104 HIS A N 1
ATOM 803 C CA . HIS A 1 104 ? 8.596 4.386 -13.223 1.00 91.38 104 HIS A CA 1
ATOM 804 C C . HIS A 1 104 ? 9.626 3.886 -14.239 1.00 91.38 104 HIS A C 1
ATOM 806 O O . HIS A 1 104 ? 10.818 3.686 -13.985 1.00 91.38 104 HIS A O 1
ATOM 812 N N . LYS A 1 105 ? 9.114 3.602 -15.436 1.00 90.00 105 LYS A N 1
ATOM 813 C CA . LYS A 1 105 ? 9.875 3.086 -16.564 1.00 90.00 105 LYS A CA 1
ATOM 814 C C . LYS A 1 105 ? 9.326 3.750 -17.811 1.00 90.00 105 LYS A C 1
ATOM 816 O O . LYS A 1 105 ? 8.115 3.694 -18.017 1.00 90.00 105 LYS A O 1
ATOM 821 N N . PRO A 1 106 ? 10.179 4.289 -18.696 1.00 87.88 106 PRO A N 1
ATOM 822 C CA . PRO A 1 106 ? 9.717 4.843 -19.956 1.00 87.88 106 PRO A CA 1
ATOM 823 C C . PRO A 1 106 ? 8.843 3.843 -20.716 1.00 87.88 106 PRO A C 1
ATOM 825 O O . PRO A 1 106 ? 9.249 2.703 -20.966 1.00 87.88 106 PRO A O 1
ATOM 828 N N . SER A 1 107 ? 7.647 4.282 -21.103 1.00 87.19 107 SER A N 1
ATOM 829 C CA . SER A 1 107 ? 6.695 3.455 -21.855 1.00 87.19 107 SER A CA 1
ATOM 830 C C . SER A 1 107 ? 7.174 3.126 -23.280 1.00 87.19 107 SER A C 1
ATOM 832 O O . SER A 1 107 ? 6.689 2.184 -23.904 1.00 87.19 107 SER A O 1
ATOM 834 N N . GLY A 1 108 ? 8.120 3.913 -23.811 1.00 86.38 108 GLY A N 1
ATOM 835 C CA . GLY A 1 108 ? 8.576 3.845 -25.202 1.00 86.38 108 GLY A CA 1
ATOM 836 C C . GLY A 1 108 ? 7.614 4.485 -26.213 1.00 86.38 108 GLY A C 1
ATOM 837 O O . GLY A 1 108 ? 7.921 4.504 -27.402 1.00 86.38 108 GLY A O 1
ATOM 838 N N . ASN A 1 109 ? 6.480 5.027 -25.761 1.00 86.75 109 ASN A N 1
ATOM 839 C CA . ASN A 1 109 ? 5.498 5.735 -26.579 1.00 86.75 109 ASN A CA 1
ATOM 840 C C . ASN A 1 109 ? 5.494 7.229 -26.194 1.00 86.75 109 ASN A C 1
ATOM 842 O O . ASN A 1 109 ? 5.301 7.528 -25.021 1.00 86.75 109 ASN A O 1
ATOM 846 N N . PRO A 1 110 ? 5.678 8.174 -27.135 1.00 86.31 110 PRO A N 1
ATOM 847 C CA . PRO A 1 110 ? 5.725 9.609 -26.826 1.00 86.31 110 PRO A CA 1
ATOM 848 C C . PRO A 1 110 ? 4.418 10.182 -26.250 1.00 86.31 110 PRO A C 1
ATOM 850 O O . PRO A 1 110 ? 4.456 11.230 -25.615 1.00 86.31 110 PRO A O 1
ATOM 853 N N . GLU A 1 111 ? 3.283 9.505 -26.442 1.00 88.31 111 GLU A N 1
ATOM 854 C CA . GLU A 1 111 ? 1.974 9.932 -25.925 1.00 88.31 111 GLU A CA 1
ATOM 855 C C . GLU A 1 111 ? 1.719 9.483 -24.476 1.00 88.31 111 GLU A C 1
ATOM 857 O O . GLU A 1 111 ? 0.731 9.879 -23.860 1.00 88.31 111 GLU A O 1
ATOM 862 N N . THR A 1 112 ? 2.578 8.625 -23.918 1.00 84.25 112 THR A N 1
ATOM 863 C CA . THR A 1 112 ? 2.422 8.087 -22.561 1.00 84.25 112 THR A CA 1
ATOM 864 C C . THR A 1 112 ? 3.730 8.175 -21.796 1.00 84.25 112 THR A C 1
ATOM 866 O O . THR A 1 112 ? 4.786 7.839 -22.319 1.00 84.25 112 THR A O 1
ATOM 869 N N . VAL A 1 113 ? 3.687 8.563 -20.526 1.00 86.69 113 VAL A N 1
ATOM 870 C CA . VAL A 1 113 ? 4.918 8.708 -19.737 1.00 86.69 113 VAL A CA 1
ATOM 871 C C . VAL A 1 113 ? 5.418 7.322 -19.306 1.00 86.69 113 VAL A C 1
ATOM 873 O O . VAL A 1 113 ? 6.453 6.848 -19.783 1.00 86.69 113 VAL A O 1
ATOM 876 N N . GLU A 1 114 ? 4.632 6.612 -18.495 1.00 91.19 114 GLU A N 1
ATOM 877 C CA . GLU A 1 114 ? 5.038 5.362 -17.839 1.00 91.19 114 GLU A CA 1
ATOM 878 C C . GLU A 1 114 ? 3.886 4.344 -17.799 1.00 91.19 114 GLU A C 1
ATOM 880 O O . GLU A 1 114 ? 2.715 4.735 -17.862 1.00 91.19 114 GLU A O 1
ATOM 885 N N . PRO A 1 115 ? 4.176 3.030 -17.718 1.00 92.38 115 PRO A N 1
ATOM 886 C CA . PRO A 1 115 ? 3.161 2.020 -17.472 1.00 92.38 115 PRO A CA 1
ATOM 887 C C . PRO A 1 115 ? 2.525 2.205 -16.095 1.00 92.38 115 PRO A C 1
ATOM 889 O O . PRO A 1 115 ? 3.221 2.387 -15.096 1.00 92.38 115 PRO A O 1
ATOM 892 N N . GLY A 1 116 ? 1.207 2.050 -16.044 1.00 92.56 116 GLY A N 1
ATOM 893 C CA . GLY A 1 116 ? 0.468 1.999 -14.796 1.00 92.56 116 GLY A CA 1
ATOM 894 C C . GLY A 1 116 ? -0.877 1.304 -14.951 1.00 92.56 116 GLY A C 1
ATOM 895 O O . GLY A 1 116 ? -1.316 0.993 -16.062 1.00 92.56 116 GLY A O 1
ATOM 896 N N . GLN A 1 117 ? -1.519 1.022 -13.825 1.00 95.00 117 GLN A N 1
ATOM 897 C CA . GLN A 1 117 ? -2.808 0.338 -13.777 1.00 95.00 117 GLN A CA 1
ATOM 898 C C . GLN A 1 117 ? -3.640 0.810 -12.586 1.00 95.00 117 GLN A C 1
ATOM 900 O O . GLN A 1 117 ? -3.125 0.941 -11.481 1.00 95.00 117 GLN A O 1
ATOM 905 N N . LEU A 1 118 ? -4.945 0.998 -12.800 1.00 97.38 118 LEU A N 1
ATOM 906 C CA . LEU A 1 118 ? -5.908 1.130 -11.709 1.00 97.38 118 LEU A CA 1
ATOM 907 C C . LEU A 1 118 ? -6.224 -0.266 -11.162 1.00 97.38 118 LEU A C 1
ATOM 909 O O . LEU A 1 118 ? -6.653 -1.147 -11.910 1.00 97.38 118 LEU A O 1
ATOM 913 N N . LEU A 1 119 ? -6.045 -0.458 -9.860 1.00 98.19 119 LEU A N 1
ATOM 914 C CA . LEU A 1 119 ? -6.270 -1.723 -9.172 1.00 98.19 119 LEU A CA 1
ATOM 915 C C . LEU A 1 119 ? -7.393 -1.612 -8.145 1.00 98.19 119 LEU A C 1
ATOM 917 O O . LEU A 1 119 ? -7.610 -0.575 -7.520 1.00 98.19 119 LEU A O 1
ATOM 921 N N . ALA A 1 120 ? -8.088 -2.732 -7.953 1.00 98.25 120 ALA A N 1
ATOM 922 C CA . ALA A 1 120 ? -9.053 -2.915 -6.882 1.00 98.25 120 ALA A CA 1
ATOM 923 C C . ALA A 1 120 ? -8.527 -3.952 -5.885 1.00 98.25 120 ALA A C 1
ATOM 925 O O . ALA A 1 120 ? -8.292 -5.108 -6.241 1.00 98.25 120 ALA A O 1
ATOM 926 N N . LEU A 1 121 ? -8.372 -3.545 -4.627 1.00 98.38 121 LEU A N 1
ATOM 927 C CA . LEU A 1 121 ? -7.925 -4.389 -3.522 1.00 98.38 121 LEU A CA 1
ATOM 928 C C . LEU A 1 121 ? -9.103 -4.693 -2.602 1.00 98.38 121 LEU A C 1
ATOM 930 O O . LEU A 1 121 ? -9.767 -3.780 -2.121 1.00 98.38 121 LEU A O 1
ATOM 934 N N . HIS A 1 122 ? -9.338 -5.973 -2.318 1.00 98.50 122 HIS A N 1
ATOM 935 C CA . HIS A 1 122 ? -10.357 -6.400 -1.363 1.00 98.50 122 HIS A CA 1
ATOM 936 C C . HIS A 1 122 ? -9.724 -7.058 -0.142 1.00 98.50 122 HIS A C 1
ATOM 938 O O . HIS A 1 122 ? -9.266 -8.202 -0.200 1.00 98.50 122 HIS A O 1
ATOM 944 N N . VAL A 1 123 ? -9.792 -6.373 0.996 1.00 98.31 123 VAL A N 1
ATOM 945 C CA . VAL A 1 123 ? -9.411 -6.934 2.291 1.00 98.31 123 VAL A CA 1
ATOM 946 C C . VAL A 1 123 ? -10.642 -7.548 2.948 1.00 98.31 123 VAL A C 1
ATOM 948 O O . VAL A 1 123 ? -11.442 -6.872 3.591 1.00 98.31 123 VAL A O 1
ATOM 951 N N . ARG A 1 124 ? 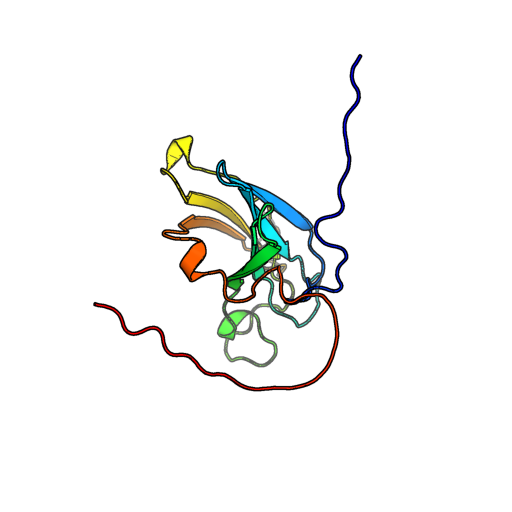-10.803 -8.867 2.792 1.00 96.31 124 ARG A N 1
ATOM 952 C CA . ARG A 1 124 ? -11.965 -9.597 3.334 1.00 96.31 124 ARG A CA 1
ATOM 953 C C . ARG A 1 124 ? -12.046 -9.511 4.859 1.00 96.31 124 ARG A C 1
ATOM 955 O O . ARG A 1 124 ? -13.136 -9.397 5.418 1.00 96.31 124 ARG A O 1
ATOM 962 N N . LYS A 1 125 ? -10.897 -9.644 5.528 1.00 96.81 125 LYS A N 1
ATOM 963 C CA . LYS A 1 125 ? -10.763 -9.658 6.989 1.00 96.81 125 LYS A CA 1
ATOM 964 C C . LYS A 1 125 ? -9.398 -9.099 7.386 1.00 96.81 125 LYS A C 1
ATOM 966 O O . LYS A 1 125 ? -8.403 -9.804 7.298 1.00 96.81 125 LYS A O 1
ATOM 971 N N . PHE A 1 126 ? -9.365 -7.861 7.876 1.00 97.56 126 PHE A N 1
ATOM 972 C CA . PHE A 1 126 ? -8.128 -7.211 8.333 1.00 97.56 126 PHE A CA 1
ATOM 973 C C . PHE A 1 126 ? -7.386 -7.991 9.421 1.00 97.56 126 PHE A C 1
ATOM 975 O O . PHE A 1 126 ? -6.166 -8.044 9.415 1.00 97.56 126 PHE A O 1
ATOM 982 N N . ARG A 1 127 ? -8.107 -8.694 10.297 1.00 96.06 127 ARG A N 1
ATOM 983 C CA . ARG A 1 127 ? -7.480 -9.538 11.322 1.00 96.06 127 ARG A CA 1
ATOM 984 C C . ARG A 1 127 ? -6.603 -10.661 10.753 1.00 96.06 127 ARG A C 1
ATOM 986 O O . ARG A 1 127 ? -5.737 -11.149 11.459 1.00 96.06 127 ARG A O 1
ATOM 993 N N . ASP A 1 128 ? -6.834 -11.081 9.510 1.00 97.12 128 ASP A N 1
ATOM 994 C CA . ASP A 1 128 ? -5.994 -12.090 8.858 1.00 97.12 128 ASP A CA 1
ATOM 995 C C . ASP A 1 128 ? -4.721 -11.464 8.239 1.00 97.12 128 ASP A C 1
ATOM 997 O O . ASP A 1 128 ? -3.822 -12.196 7.841 1.00 97.12 128 ASP A O 1
ATOM 1001 N N . VAL A 1 129 ? -4.655 -10.127 8.155 1.00 97.62 129 VAL A N 1
ATOM 1002 C CA . VAL A 1 129 ? -3.483 -9.347 7.718 1.00 97.62 129 VAL A CA 1
ATOM 1003 C C . VAL A 1 129 ? -2.587 -8.993 8.903 1.00 97.62 129 VAL A C 1
ATOM 1005 O O . VAL A 1 129 ? -1.371 -9.001 8.762 1.00 97.62 129 VAL A O 1
ATOM 1008 N N . TYR A 1 130 ? -3.179 -8.660 10.052 1.00 97.38 130 TYR A N 1
ATOM 1009 C CA . TYR A 1 130 ? -2.444 -8.233 11.239 1.00 97.38 130 TYR A CA 1
ATOM 1010 C C . TYR A 1 130 ? -1.649 -9.381 11.859 1.00 97.38 130 TYR A C 1
ATOM 1012 O O . TYR A 1 130 ? -2.199 -10.237 12.552 1.00 97.38 130 TYR A O 1
ATOM 1020 N N . ASP A 1 131 ? -0.348 -9.389 11.584 1.00 95.12 131 ASP A N 1
ATOM 1021 C CA . ASP A 1 131 ? 0.621 -10.360 12.084 1.00 95.12 131 ASP A CA 1
ATOM 1022 C C . ASP A 1 131 ? 1.571 -9.771 13.139 1.00 95.12 131 ASP A C 1
ATOM 1024 O O . ASP A 1 131 ? 2.363 -10.510 13.732 1.00 95.12 131 ASP A O 1
ATOM 1028 N N . ILE A 1 132 ? 1.467 -8.465 13.405 1.00 95.12 132 ILE A N 1
ATOM 1029 C CA . ILE A 1 132 ? 2.220 -7.745 14.432 1.00 95.12 132 ILE A CA 1
ATOM 1030 C C . ILE A 1 132 ? 1.244 -7.012 15.357 1.00 95.12 132 ILE A C 1
ATOM 1032 O O . ILE A 1 132 ? 0.520 -6.119 14.919 1.00 95.12 132 ILE A O 1
ATOM 1036 N N . ASP A 1 133 ? 1.280 -7.357 16.645 1.00 92.12 133 ASP A N 1
ATOM 1037 C CA . ASP A 1 133 ? 0.433 -6.750 17.677 1.00 92.12 133 ASP A CA 1
ATOM 1038 C C . ASP A 1 133 ? 0.965 -5.365 18.100 1.00 92.12 133 ASP A C 1
ATOM 1040 O O . ASP A 1 133 ? 2.176 -5.169 18.277 1.00 92.12 133 ASP A O 1
ATOM 1044 N N . GLY A 1 134 ? 0.073 -4.395 18.316 1.00 83.19 134 GLY A N 1
ATOM 1045 C CA . GLY A 1 134 ? 0.458 -3.038 18.739 1.00 83.19 134 GLY A CA 1
ATOM 1046 C C . GLY A 1 134 ? 0.955 -2.931 20.182 1.00 83.19 134 GLY A C 1
ATOM 1047 O O . GLY A 1 134 ? 1.868 -2.163 20.472 1.00 83.19 134 GLY A O 1
ATOM 1048 N N . ALA A 1 135 ? 0.444 -3.770 21.087 1.00 70.06 135 ALA A N 1
ATOM 1049 C CA . ALA A 1 135 ? 0.806 -3.747 22.509 1.00 70.06 135 ALA A CA 1
ATOM 1050 C C . ALA A 1 135 ? 2.206 -4.321 22.830 1.00 70.06 135 ALA A C 1
ATOM 1052 O O . ALA A 1 135 ? 2.664 -4.229 23.967 1.00 70.06 135 ALA A O 1
ATOM 1053 N N . ALA A 1 136 ? 2.897 -4.934 21.862 1.00 55.38 136 ALA A N 1
ATOM 1054 C CA . ALA A 1 136 ? 4.201 -5.573 22.073 1.00 55.38 136 ALA A CA 1
ATOM 1055 C C . ALA A 1 136 ? 5.406 -4.610 21.932 1.00 55.38 136 ALA A C 1
ATOM 1057 O O . ALA A 1 136 ? 6.553 -5.061 21.912 1.00 55.38 136 ALA A O 1
ATOM 1058 N N . GLY A 1 137 ? 5.153 -3.301 21.817 1.00 49.09 137 GLY A N 1
ATOM 1059 C CA . GLY A 1 137 ? 6.137 -2.268 21.477 1.00 49.09 137 GLY A CA 1
ATOM 1060 C C . GLY A 1 137 ? 6.942 -1.638 22.621 1.00 49.09 137 GLY A C 1
ATOM 1061 O O . GLY A 1 137 ? 7.770 -0.784 22.335 1.00 49.09 137 GLY A O 1
ATOM 1062 N N . GLU A 1 138 ? 6.781 -2.048 23.886 1.00 43.91 138 GLU A N 1
ATOM 1063 C CA . GLU A 1 138 ? 7.599 -1.528 24.998 1.00 43.91 138 GLU A CA 1
ATOM 1064 C C . GLU A 1 138 ? 8.418 -2.633 25.701 1.00 43.91 138 GLU A C 1
ATOM 1066 O O . GLU A 1 138 ? 7.950 -3.327 26.595 1.00 43.91 138 GLU A O 1
ATOM 1071 N N . GLY A 1 139 ? 9.687 -2.767 25.297 1.00 39.62 139 GLY A N 1
ATOM 1072 C CA . GLY A 1 139 ? 10.829 -3.012 26.192 1.00 39.62 139 GLY A CA 1
ATOM 1073 C C . GLY A 1 139 ? 10.982 -4.341 26.965 1.00 39.62 139 GLY A C 1
ATOM 1074 O O . GLY A 1 139 ? 10.358 -4.582 27.990 1.00 39.62 139 GLY A O 1
ATOM 1075 N N . THR A 1 140 ? 12.080 -5.037 26.636 1.00 38.56 140 THR A N 1
ATOM 1076 C CA . THR A 1 140 ? 12.922 -5.912 27.494 1.00 38.56 140 THR A CA 1
ATOM 1077 C C . THR A 1 140 ? 12.615 -7.423 27.588 1.00 38.56 140 THR A C 1
ATOM 1079 O O . THR A 1 140 ? 11.615 -7.878 28.116 1.00 38.56 140 THR A O 1
ATOM 1082 N N . GLY A 1 141 ? 13.584 -8.217 27.108 1.00 38.44 141 GLY A N 1
ATOM 1083 C CA . GLY A 1 141 ? 14.106 -9.452 27.715 1.00 38.44 141 GLY A CA 1
ATOM 1084 C C . GLY A 1 141 ? 13.172 -10.516 28.326 1.00 38.44 141 GLY A C 1
ATOM 1085 O O . GLY A 1 141 ? 12.621 -10.341 29.401 1.00 38.44 141 GLY A O 1
ATOM 1086 N N . LYS A 1 142 ? 13.299 -11.733 27.765 1.00 39.25 142 LYS A N 1
ATOM 1087 C CA . LYS A 1 142 ? 12.987 -13.072 28.324 1.00 39.25 142 LYS A CA 1
ATOM 1088 C C . LYS A 1 142 ? 11.514 -13.524 28.339 1.00 39.25 142 LYS A C 1
ATOM 1090 O O . LYS A 1 142 ? 10.779 -13.283 29.281 1.00 39.25 142 LYS A O 1
ATOM 1095 N N . GLY A 1 143 ? 11.236 -14.497 27.462 1.00 36.31 143 GLY A N 1
ATOM 1096 C CA . GLY A 1 143 ? 10.750 -15.802 27.931 1.00 36.31 143 GLY A CA 1
ATOM 1097 C C . GLY A 1 143 ? 9.376 -16.280 27.448 1.00 36.31 143 GLY A C 1
ATOM 1098 O O . GLY A 1 143 ? 8.356 -15.881 27.975 1.00 36.31 143 GLY A O 1
ATOM 1099 N N . LYS A 1 144 ? 9.429 -17.303 26.581 1.00 42.94 144 LYS A N 1
ATOM 1100 C CA . LYS A 1 144 ? 8.530 -18.474 26.469 1.00 42.94 144 LYS A CA 1
ATOM 1101 C C . LYS A 1 144 ? 7.020 -18.260 26.266 1.00 42.94 144 LYS A C 1
ATOM 1103 O O . LYS A 1 144 ? 6.296 -17.900 27.179 1.00 42.94 144 LYS A O 1
ATOM 1108 N N . GLY A 1 145 ? 6.533 -18.844 25.165 1.00 34.25 145 GLY A N 1
ATOM 1109 C CA . GLY A 1 145 ? 5.237 -19.527 25.168 1.00 34.25 145 GLY A CA 1
ATOM 1110 C C . GLY A 1 145 ? 4.535 -19.585 23.818 1.00 34.25 145 GLY A C 1
ATOM 1111 O O . GLY A 1 145 ? 3.613 -18.820 23.576 1.00 34.25 145 GLY A O 1
ATOM 1112 N N . LYS A 1 146 ? 4.895 -20.553 22.961 1.00 51.09 146 LYS A N 1
ATOM 1113 C CA . LYS A 1 146 ? 3.991 -21.011 21.894 1.00 51.09 146 LYS A CA 1
ATOM 1114 C C . LYS A 1 146 ? 2.750 -21.628 22.551 1.00 51.09 146 LYS A C 1
ATOM 1116 O O . LYS A 1 146 ? 2.777 -22.789 22.948 1.00 51.09 146 LYS A O 1
ATOM 1121 N N . GLY A 1 147 ? 1.683 -20.848 22.679 1.00 34.31 147 GLY A N 1
ATOM 1122 C CA . GLY A 1 147 ? 0.367 -21.303 23.118 1.00 34.31 147 GLY A CA 1
ATOM 1123 C C . GLY A 1 147 ? -0.569 -21.425 21.925 1.00 34.31 147 GLY A C 1
ATOM 1124 O O . GLY A 1 147 ? -1.281 -20.483 21.596 1.00 34.31 147 GLY A O 1
ATOM 1125 N N . GLY A 1 148 ? -0.559 -22.581 21.258 1.00 42.06 148 GLY A N 1
ATOM 1126 C CA . GLY A 1 148 ? -1.529 -22.891 20.214 1.00 42.06 148 GLY A CA 1
ATOM 1127 C C . GLY A 1 148 ? -2.950 -22.834 20.770 1.00 42.06 148 GLY A C 1
ATOM 1128 O O . GLY A 1 148 ? -3.311 -23.614 21.651 1.00 42.06 148 GLY A O 1
ATOM 1129 N N . ARG A 1 149 ? -3.775 -21.927 20.244 1.00 52.12 149 ARG A N 1
ATOM 1130 C CA . ARG A 1 149 ? -5.202 -21.887 20.565 1.00 52.12 149 ARG A CA 1
ATOM 1131 C C . ARG A 1 149 ? -5.928 -22.856 19.634 1.00 52.12 149 ARG A C 1
ATOM 1133 O O . ARG A 1 149 ? -6.188 -22.561 18.469 1.00 52.12 149 ARG A O 1
ATOM 1140 N N . ARG A 1 150 ? -6.180 -24.059 20.159 1.00 43.78 150 ARG A N 1
ATOM 1141 C CA . ARG A 1 150 ? -7.070 -25.058 19.558 1.00 43.78 150 ARG A CA 1
ATOM 1142 C C . ARG A 1 150 ? -8.444 -24.427 19.324 1.00 43.78 150 ARG A C 1
ATOM 1144 O O . ARG A 1 150 ? -8.997 -23.797 20.222 1.00 43.78 150 ARG A O 1
ATOM 1151 N N . ARG A 1 151 ? -8.955 -24.605 18.107 1.00 49.72 151 ARG A N 1
ATOM 1152 C CA . ARG A 1 151 ? -10.349 -24.347 17.743 1.00 49.72 151 ARG A CA 1
ATOM 1153 C C . ARG A 1 151 ? -11.188 -25.509 18.286 1.00 49.72 151 ARG A C 1
ATOM 1155 O O . ARG A 1 151 ? -10.796 -26.656 18.072 1.00 49.72 151 ARG A O 1
ATOM 1162 N N . ASN A 1 152 ? -12.286 -25.192 18.965 1.00 42.50 152 ASN A N 1
ATOM 1163 C CA . ASN A 1 152 ? -13.498 -26.008 18.913 1.00 42.50 152 ASN A CA 1
ATOM 1164 C C . ASN A 1 152 ? -14.379 -25.435 17.806 1.00 42.50 152 ASN A C 1
ATOM 1166 O O . ASN A 1 152 ? -14.362 -24.189 17.659 1.00 42.50 152 ASN A O 1
#